Protein AF-A0A2H0UEQ8-F1 (afdb_monomer_lite)

Radius of gyration: 31.08 Å; chains: 1; bounding box: 64×23×102 Å

Foldseek 3Di:
DDVVVVVVVVVVCCVPPVVVVVLVVVVVVVVVVLVVVLVVQCPDPVRPVVNVVSVVVVVVVVVVSVVVVVVVVVVCVVVPVVPPPVPPDPVPPPDPPPVPPPPPPDDDDD

Sequence (110 aa):
MSIQEFLI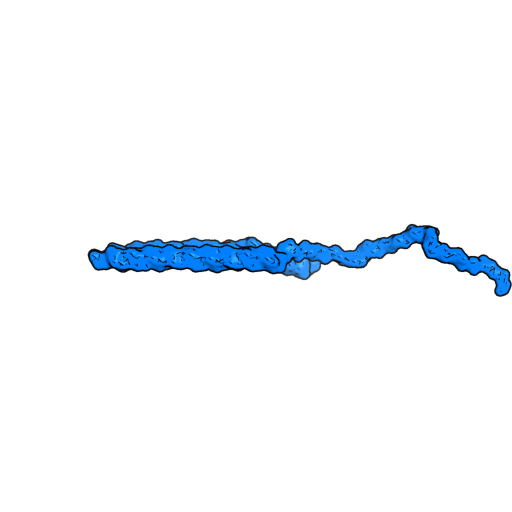GLLLFLNDRVIPLLIAIAFLVFIFNIARYFIIQNQSDTGHAKAKRNALYGILAFVIIVSLWGIVNLFVQSFGFNRAQGLSPDYFYTAPSNRNSAPSSAIPGS

Structure (mmCIF, N/CA/C/O backbone):
data_AF-A0A2H0UEQ8-F1
#
_entry.id   AF-A0A2H0UEQ8-F1
#
loop_
_atom_site.group_PDB
_atom_site.id
_atom_site.type_symbol
_atom_site.label_atom_id
_atom_site.label_alt_id
_atom_site.label_comp_id
_atom_site.label_asym_id
_atom_site.label_entity_id
_atom_site.label_seq_id
_atom_site.pdbx_PDB_ins_code
_atom_site.Cartn_x
_atom_site.Cartn_y
_atom_site.Cartn_z
_atom_site.occupancy
_atom_site.B_iso_or_equiv
_atom_site.auth_seq_id
_atom_site.auth_comp_id
_atom_site.auth_asym_id
_atom_site.auth_atom_id
_atom_site.pdbx_PDB_model_num
ATOM 1 N N . MET A 1 1 ? 22.990 -15.339 -20.120 1.00 61.69 1 MET A N 1
ATOM 2 C CA . MET A 1 1 ? 22.198 -14.267 -19.479 1.00 61.69 1 MET A CA 1
ATOM 3 C C . MET A 1 1 ? 23.159 -13.425 -18.658 1.00 61.69 1 MET A C 1
ATOM 5 O O . MET A 1 1 ? 23.877 -13.998 -17.847 1.00 61.69 1 MET A O 1
ATOM 9 N N . SER A 1 2 ? 23.278 -12.127 -18.941 1.00 87.94 2 SER A N 1
ATOM 10 C CA . SER A 1 2 ? 24.177 -11.228 -18.203 1.00 87.94 2 SER A CA 1
ATOM 11 C C . SER A 1 2 ? 23.593 -10.912 -16.818 1.00 87.94 2 SER A C 1
ATOM 13 O O . SER A 1 2 ? 22.382 -10.978 -16.617 1.00 87.94 2 SER A O 1
ATOM 15 N N . ILE A 1 3 ? 24.445 -10.563 -15.846 1.00 84.81 3 ILE A N 1
ATOM 16 C CA . ILE A 1 3 ? 24.019 -10.226 -14.470 1.00 84.81 3 ILE A CA 1
ATOM 17 C C . ILE A 1 3 ? 23.016 -9.054 -14.443 1.00 84.81 3 ILE A C 1
ATOM 19 O O . ILE A 1 3 ? 22.210 -8.935 -13.526 1.00 84.81 3 ILE A O 1
ATOM 23 N N . GLN A 1 4 ? 23.057 -8.208 -15.475 1.00 84.75 4 GLN A N 1
ATOM 24 C CA . GLN A 1 4 ? 22.157 -7.075 -15.671 1.00 84.75 4 GLN A CA 1
ATOM 25 C C . GLN A 1 4 ? 20.722 -7.544 -15.945 1.00 84.75 4 GLN A C 1
ATOM 27 O O . GLN A 1 4 ? 19.802 -7.064 -15.291 1.00 84.75 4 GLN A O 1
ATOM 32 N N . GLU A 1 5 ? 20.535 -8.547 -16.807 1.00 85.31 5 GLU A N 1
ATOM 33 C CA . GLU A 1 5 ? 19.216 -9.142 -17.079 1.00 85.31 5 GLU A CA 1
ATOM 34 C C . GLU A 1 5 ? 18.617 -9.798 -15.828 1.00 85.31 5 GLU A C 1
ATOM 36 O O . GLU A 1 5 ? 17.420 -9.690 -15.565 1.00 85.31 5 GLU A O 1
ATOM 41 N N . PHE A 1 6 ? 19.458 -10.438 -15.009 1.00 87.00 6 PHE A N 1
ATOM 42 C CA . PHE A 1 6 ? 19.025 -11.030 -13.742 1.00 87.00 6 PHE A CA 1
ATOM 43 C C . PHE A 1 6 ? 18.554 -9.968 -12.735 1.00 87.00 6 PHE A C 1
ATOM 45 O O . PHE A 1 6 ? 17.489 -10.114 -12.135 1.00 87.00 6 PHE A O 1
ATOM 52 N N . LEU A 1 7 ? 19.318 -8.885 -12.561 1.00 89.12 7 LEU A N 1
ATOM 53 C CA . LEU A 1 7 ? 18.963 -7.807 -11.635 1.00 89.12 7 LEU A CA 1
ATOM 54 C C . LEU A 1 7 ? 17.717 -7.038 -12.082 1.00 89.12 7 LEU A C 1
ATOM 56 O O . LEU A 1 7 ? 16.885 -6.709 -11.240 1.00 89.12 7 LEU A O 1
ATOM 60 N N . ILE A 1 8 ? 17.560 -6.790 -13.385 1.00 86.56 8 ILE A N 1
ATOM 61 C CA . ILE A 1 8 ? 16.361 -6.147 -13.939 1.00 86.56 8 ILE A CA 1
ATOM 62 C C . ILE A 1 8 ? 15.133 -7.035 -13.711 1.00 86.56 8 ILE A C 1
ATOM 64 O O . ILE A 1 8 ? 14.122 -6.551 -13.206 1.00 86.56 8 ILE A O 1
ATOM 68 N N . GLY A 1 9 ? 15.229 -8.339 -13.992 1.00 84.19 9 GLY A N 1
ATOM 69 C CA . GLY A 1 9 ? 14.138 -9.284 -13.734 1.00 84.19 9 GLY A CA 1
ATOM 70 C C . GLY A 1 9 ? 13.736 -9.347 -12.256 1.00 84.19 9 GLY A C 1
ATOM 71 O O . GLY A 1 9 ? 12.548 -9.357 -11.933 1.00 84.19 9 GLY A O 1
ATOM 72 N N . LEU A 1 10 ? 14.716 -9.317 -11.346 1.00 85.94 10 LEU A N 1
ATOM 73 C CA . LEU A 1 10 ? 14.470 -9.276 -9.904 1.00 85.94 10 LEU A CA 1
ATOM 74 C C . LEU A 1 10 ? 13.799 -7.965 -9.466 1.00 85.94 10 LEU A C 1
ATOM 76 O O . LEU A 1 10 ? 12.842 -7.994 -8.694 1.00 85.94 10 LEU A O 1
ATOM 80 N N . LEU A 1 11 ? 14.279 -6.822 -9.957 1.00 83.19 11 LEU A N 1
ATOM 81 C CA . LEU A 1 11 ? 13.716 -5.505 -9.646 1.00 83.19 11 LEU A CA 1
ATOM 82 C C . LEU A 1 11 ? 12.266 -5.377 -10.114 1.00 83.19 11 LEU A C 1
ATOM 84 O O . LEU A 1 11 ? 11.422 -4.917 -9.346 1.00 83.19 11 LEU A O 1
ATOM 88 N N . LEU A 1 12 ? 11.965 -5.832 -11.332 1.00 80.25 12 LEU A N 1
ATOM 89 C CA . LEU A 1 12 ? 10.602 -5.843 -11.868 1.00 80.25 12 LEU A CA 1
ATOM 90 C C . LEU A 1 12 ? 9.680 -6.730 -11.024 1.00 80.25 12 LEU A C 1
ATOM 92 O O . LEU A 1 12 ? 8.585 -6.313 -10.652 1.00 80.25 12 LEU A O 1
ATOM 96 N N . PHE A 1 13 ? 10.147 -7.917 -10.632 1.00 81.31 13 PHE A N 1
ATOM 97 C CA . PHE A 1 13 ? 9.384 -8.812 -9.764 1.00 81.31 13 PHE A CA 1
ATOM 98 C C . PHE A 1 13 ? 9.086 -8.192 -8.389 1.00 81.31 13 PHE A C 1
ATOM 100 O O . PHE A 1 13 ? 7.961 -8.273 -7.888 1.00 81.31 13 PHE A O 1
ATOM 107 N N . LEU A 1 14 ? 10.082 -7.551 -7.772 1.00 83.75 14 LEU A N 1
ATOM 108 C CA . LEU A 1 14 ? 9.917 -6.896 -6.475 1.00 83.75 14 LEU A CA 1
ATOM 109 C C . LEU A 1 14 ? 8.939 -5.717 -6.557 1.00 83.75 14 LEU A C 1
ATOM 111 O O . LEU A 1 14 ? 8.065 -5.580 -5.699 1.00 83.75 14 LEU A O 1
ATOM 115 N N . ASN A 1 15 ? 9.063 -4.895 -7.594 1.00 81.75 15 ASN A N 1
ATOM 116 C CA . ASN A 1 15 ? 8.231 -3.715 -7.779 1.00 81.75 15 ASN A CA 1
ATOM 117 C C . ASN A 1 15 ? 6.761 -4.071 -8.053 1.00 81.75 15 ASN A C 1
ATOM 119 O O . ASN A 1 15 ? 5.870 -3.511 -7.417 1.00 81.75 15 ASN A O 1
ATOM 123 N N . ASP A 1 16 ? 6.503 -5.042 -8.930 1.00 78.00 16 ASP A N 1
ATOM 124 C CA . ASP A 1 16 ? 5.138 -5.346 -9.379 1.00 78.00 16 ASP A CA 1
ATOM 125 C C . ASP A 1 16 ? 4.364 -6.253 -8.419 1.00 78.00 16 ASP A C 1
ATOM 127 O O . ASP A 1 16 ? 3.134 -6.208 -8.361 1.00 78.00 16 ASP A O 1
ATOM 131 N N . ARG A 1 17 ? 5.062 -7.107 -7.663 1.00 79.31 17 ARG A N 1
ATOM 132 C CA . ARG A 1 17 ? 4.422 -8.083 -6.766 1.00 79.31 17 ARG A CA 1
ATOM 133 C C . ARG A 1 17 ? 4.731 -7.839 -5.303 1.00 79.31 17 ARG A C 1
ATOM 135 O O . ARG A 1 17 ? 3.815 -7.907 -4.489 1.00 79.31 17 ARG A O 1
ATOM 142 N N . VAL A 1 18 ? 5.985 -7.575 -4.946 1.00 83.44 18 VAL A N 1
ATOM 143 C CA . VAL A 1 18 ? 6.411 -7.587 -3.538 1.00 83.44 18 VAL A CA 1
ATOM 144 C C . VAL A 1 18 ? 6.045 -6.298 -2.812 1.00 83.44 18 VAL A C 1
ATOM 146 O O . VAL A 1 18 ? 5.531 -6.372 -1.698 1.00 83.44 18 VAL A O 1
ATOM 149 N N . ILE A 1 19 ? 6.218 -5.129 -3.432 1.00 81.75 19 ILE A N 1
ATOM 150 C CA . ILE A 1 19 ? 5.823 -3.854 -2.814 1.00 81.75 19 ILE A CA 1
ATOM 151 C C . ILE A 1 19 ? 4.301 -3.793 -2.565 1.00 81.75 19 ILE A C 1
ATOM 153 O O . ILE A 1 19 ? 3.907 -3.544 -1.420 1.00 81.75 19 ILE A O 1
ATOM 157 N N . PRO A 1 20 ? 3.421 -4.090 -3.547 1.00 76.44 20 PRO A N 1
ATOM 158 C CA . PRO A 1 20 ? 1.978 -4.129 -3.308 1.00 76.44 20 PRO A CA 1
ATOM 159 C C . PRO A 1 20 ? 1.577 -5.163 -2.249 1.00 76.44 20 PRO A C 1
ATOM 161 O O . PRO A 1 20 ? 0.693 -4.905 -1.432 1.00 76.44 20 PRO A O 1
ATOM 164 N N . LEU A 1 21 ? 2.249 -6.318 -2.222 1.00 85.12 21 LEU A N 1
ATOM 165 C CA . LEU A 1 21 ? 1.999 -7.375 -1.244 1.00 85.12 21 LEU A CA 1
ATOM 166 C C . LEU A 1 21 ? 2.376 -6.949 0.182 1.00 85.12 21 LEU A C 1
ATOM 168 O O . LEU A 1 21 ? 1.608 -7.189 1.109 1.00 85.12 21 LEU A O 1
ATOM 172 N N . LEU A 1 22 ? 3.519 -6.283 0.370 1.00 83.94 22 LEU A N 1
ATOM 173 C CA . LEU A 1 22 ? 3.940 -5.763 1.676 1.00 83.94 22 LEU A CA 1
ATOM 174 C C . LEU A 1 22 ? 2.963 -4.711 2.208 1.00 83.94 22 LEU A C 1
ATOM 176 O O . LEU A 1 22 ? 2.609 -4.748 3.385 1.00 83.94 22 LEU A O 1
ATOM 180 N N . ILE A 1 23 ? 2.476 -3.819 1.341 1.00 77.81 23 ILE A N 1
ATOM 181 C CA . ILE A 1 23 ? 1.443 -2.831 1.686 1.00 77.81 23 ILE A CA 1
ATOM 182 C C . ILE A 1 23 ? 0.143 -3.540 2.098 1.00 77.81 23 ILE A C 1
ATOM 184 O O . ILE A 1 23 ? -0.457 -3.182 3.110 1.00 77.81 23 ILE A O 1
ATOM 188 N N . ALA A 1 24 ? -0.276 -4.575 1.362 1.00 80.38 24 ALA A N 1
ATOM 189 C CA . ALA A 1 24 ? -1.471 -5.352 1.690 1.00 80.38 24 ALA A CA 1
ATOM 190 C C . ALA A 1 24 ? -1.346 -6.073 3.045 1.00 80.38 24 ALA A C 1
ATOM 192 O O . ALA A 1 24 ? -2.285 -6.072 3.842 1.00 80.38 24 ALA A O 1
ATOM 193 N N . ILE A 1 25 ? -0.175 -6.642 3.342 1.00 83.69 25 ILE A N 1
ATOM 194 C CA . ILE A 1 25 ? 0.104 -7.281 4.635 1.00 83.69 25 ILE A CA 1
ATOM 195 C C . ILE A 1 25 ? 0.114 -6.238 5.759 1.00 83.69 25 ILE A C 1
ATOM 197 O O . ILE A 1 25 ? -0.511 -6.454 6.797 1.00 83.69 25 ILE A O 1
ATOM 201 N N . ALA A 1 26 ? 0.763 -5.089 5.555 1.00 80.19 26 ALA A N 1
ATOM 202 C CA . ALA A 1 26 ? 0.760 -3.989 6.518 1.00 80.19 26 ALA A CA 1
ATOM 203 C C . ALA A 1 26 ? -0.666 -3.491 6.805 1.00 80.19 26 ALA A C 1
ATOM 205 O O . ALA A 1 26 ? -1.019 -3.250 7.959 1.00 80.19 26 ALA A O 1
ATOM 206 N N . PHE A 1 27 ? -1.516 -3.416 5.778 1.00 80.50 27 PHE A N 1
ATOM 207 C CA . PHE A 1 27 ? -2.931 -3.083 5.918 1.00 80.50 27 PHE A CA 1
ATOM 208 C C . PHE A 1 27 ? -3.713 -4.137 6.718 1.00 80.50 27 PHE A C 1
ATOM 210 O O . PHE A 1 27 ? -4.515 -3.792 7.586 1.00 80.50 27 PHE A O 1
ATOM 217 N N . LEU A 1 28 ? -3.451 -5.426 6.498 1.00 84.94 28 LEU A N 1
ATOM 218 C CA . LEU A 1 28 ? -4.098 -6.494 7.260 1.00 84.94 28 LEU A CA 1
ATOM 219 C C . LEU A 1 28 ? -3.702 -6.453 8.748 1.00 84.94 28 LEU A C 1
ATOM 221 O O . LEU A 1 28 ? -4.559 -6.551 9.629 1.00 84.94 28 LEU A O 1
ATOM 225 N N . VAL A 1 29 ? -2.416 -6.227 9.033 1.00 83.00 29 VAL A N 1
ATOM 226 C CA . VAL A 1 29 ? -1.898 -6.019 10.397 1.00 83.00 29 VAL A CA 1
ATOM 227 C C . VAL A 1 29 ? -2.500 -4.762 11.033 1.00 83.00 29 VAL A C 1
ATOM 229 O O . VAL A 1 29 ? -2.782 -4.742 12.234 1.00 83.00 29 VAL A O 1
ATOM 232 N N . PHE A 1 30 ? -2.739 -3.718 10.242 1.00 79.69 30 PHE A N 1
ATOM 233 C CA . PHE A 1 30 ? -3.394 -2.495 10.689 1.00 79.69 30 PHE A CA 1
ATOM 234 C C . PHE A 1 30 ? -4.850 -2.742 11.122 1.00 79.69 30 PHE A C 1
ATOM 236 O O . PHE A 1 30 ? -5.229 -2.360 12.232 1.00 79.69 30 PHE A O 1
ATOM 243 N N . ILE A 1 31 ? -5.640 -3.462 10.313 1.00 81.25 31 ILE A N 1
ATOM 244 C CA . ILE A 1 31 ? -7.012 -3.865 10.676 1.00 81.25 31 ILE A CA 1
ATOM 245 C C . ILE A 1 31 ? -7.003 -4.710 11.954 1.00 81.25 31 ILE A C 1
ATOM 247 O O . ILE A 1 31 ? -7.792 -4.456 12.866 1.00 81.25 31 ILE A O 1
ATOM 251 N N . PHE A 1 32 ? -6.092 -5.683 12.052 1.00 80.75 32 PHE A N 1
ATOM 252 C CA . PHE A 1 32 ? -5.974 -6.545 13.228 1.00 80.75 32 PHE A CA 1
ATOM 253 C C . PHE A 1 32 ? -5.680 -5.745 14.508 1.00 80.75 32 PHE A C 1
ATOM 255 O O . PHE A 1 32 ? -6.297 -5.980 15.549 1.00 80.75 32 PHE A O 1
ATOM 262 N N . ASN A 1 33 ? -4.792 -4.749 14.433 1.00 74.19 33 ASN A N 1
ATOM 263 C CA . ASN A 1 33 ? -4.493 -3.868 15.562 1.00 74.19 33 ASN A CA 1
ATOM 264 C C . ASN A 1 33 ? -5.687 -2.997 15.973 1.00 74.19 33 ASN A C 1
ATOM 266 O O . ASN A 1 33 ? -5.925 -2.833 17.169 1.00 74.19 33 ASN A O 1
ATOM 270 N N . ILE A 1 34 ? -6.473 -2.483 15.021 1.00 73.88 34 ILE A N 1
ATOM 271 C CA . ILE A 1 34 ? -7.693 -1.720 15.331 1.00 73.88 34 ILE A CA 1
ATOM 272 C C . ILE A 1 34 ? -8.758 -2.608 15.966 1.00 73.88 34 ILE A C 1
ATOM 274 O O . ILE A 1 34 ? -9.353 -2.217 16.969 1.00 73.88 34 ILE A O 1
ATOM 278 N N . ALA A 1 35 ? -8.988 -3.803 15.421 1.00 77.31 35 ALA A N 1
ATOM 279 C CA . ALA A 1 35 ? -9.947 -4.748 15.984 1.00 77.31 35 ALA A CA 1
ATOM 280 C C . ALA A 1 35 ? -9.569 -5.107 17.430 1.00 77.31 35 ALA A C 1
ATOM 282 O O . ALA A 1 35 ? -10.402 -5.035 18.335 1.00 77.31 35 ALA A O 1
ATOM 283 N N . ARG A 1 36 ? -8.281 -5.382 17.675 1.00 71.94 36 ARG A N 1
ATOM 284 C CA . ARG A 1 36 ? -7.736 -5.604 19.019 1.00 71.94 36 ARG A CA 1
ATOM 285 C C . ARG A 1 36 ? -7.920 -4.387 19.934 1.00 71.94 36 ARG A C 1
ATOM 287 O O . ARG A 1 36 ? -8.331 -4.554 21.081 1.00 71.94 36 ARG A O 1
ATOM 294 N N . TYR A 1 37 ? -7.646 -3.175 19.443 1.00 69.75 37 TYR A N 1
ATOM 295 C CA . TYR A 1 37 ? -7.856 -1.923 20.181 1.00 69.75 37 TYR A CA 1
ATOM 296 C C . TYR A 1 37 ? -9.328 -1.783 20.589 1.00 69.75 37 TYR A C 1
ATOM 298 O O . TYR A 1 3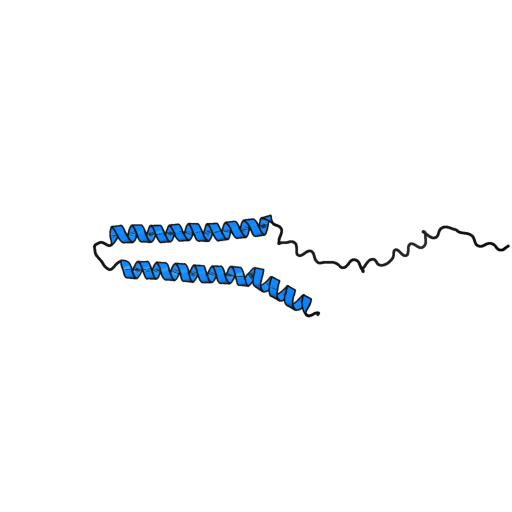7 ? -9.623 -1.497 21.750 1.00 69.75 37 TYR A O 1
ATOM 306 N N . PHE A 1 38 ? -10.255 -2.062 19.672 1.00 68.06 38 PHE A N 1
ATOM 307 C CA . PHE A 1 38 ? -11.688 -1.983 19.927 1.00 68.06 38 PHE A CA 1
ATOM 308 C C . PHE A 1 38 ? -12.131 -2.962 21.024 1.00 68.06 38 PHE A C 1
ATOM 310 O O . PHE A 1 38 ? -12.830 -2.561 21.948 1.00 68.06 38 PHE A O 1
ATOM 317 N N . ILE A 1 39 ? -11.670 -4.215 20.994 1.00 67.56 39 ILE A N 1
ATOM 318 C CA . ILE A 1 39 ? -12.028 -5.233 21.999 1.00 67.56 39 ILE A CA 1
ATOM 319 C C . ILE A 1 39 ? -11.564 -4.827 23.408 1.00 67.56 39 ILE A C 1
ATOM 321 O O . ILE A 1 39 ? -12.333 -4.915 24.362 1.00 67.56 39 ILE A O 1
ATOM 325 N N . ILE A 1 40 ? -10.334 -4.323 23.547 1.00 65.44 40 ILE A N 1
ATOM 326 C CA . ILE A 1 40 ? -9.751 -3.975 24.856 1.00 65.44 40 ILE A CA 1
ATOM 327 C C . ILE A 1 40 ? -10.446 -2.757 25.497 1.00 65.44 40 ILE A C 1
ATOM 329 O O . ILE A 1 40 ? -10.531 -2.666 26.718 1.00 65.44 40 ILE A O 1
ATOM 333 N N . GLN A 1 41 ? -10.978 -1.822 24.705 1.00 59.75 41 GLN A N 1
ATOM 334 C CA . GLN A 1 41 ? -11.584 -0.584 25.222 1.00 59.75 41 GLN A CA 1
ATOM 335 C C . GLN A 1 41 ? -13.072 -0.658 25.558 1.00 59.75 41 GLN A C 1
ATOM 337 O O . GLN A 1 41 ? -13.600 0.303 26.114 1.00 59.75 41 GLN A O 1
ATOM 342 N N . ASN A 1 42 ? -13.748 -1.761 25.243 1.00 54.53 42 ASN A N 1
ATOM 343 C CA . ASN A 1 42 ? -15.184 -1.913 25.490 1.00 54.53 42 ASN A CA 1
ATOM 344 C C . ASN A 1 42 ? -15.532 -2.410 26.909 1.00 54.53 42 ASN A C 1
ATOM 346 O O . ASN A 1 42 ? -16.702 -2.620 27.197 1.00 54.53 42 ASN A O 1
ATOM 350 N N . GLN A 1 43 ? -14.559 -2.574 27.814 1.00 60.50 43 GLN A N 1
ATOM 351 C CA . GLN A 1 43 ? -14.790 -3.122 29.163 1.00 60.50 43 GLN A CA 1
ATOM 352 C C . GLN A 1 43 ? -15.227 -2.102 30.237 1.00 60.50 43 GLN A C 1
ATOM 354 O O . GLN A 1 43 ? -15.200 -2.418 31.421 1.00 60.50 43 GLN A O 1
ATOM 359 N N . SER A 1 44 ? -15.620 -0.877 29.879 1.00 55.31 44 SER A N 1
ATOM 360 C CA . SER A 1 44 ? -16.079 0.116 30.866 1.00 55.31 44 SER A CA 1
ATOM 361 C C . SER A 1 44 ? -17.383 0.776 30.428 1.00 55.31 44 SER A C 1
ATOM 363 O O . SER A 1 44 ? -17.443 1.271 29.305 1.00 55.31 44 SER A O 1
ATOM 365 N N . ASP A 1 45 ? -18.374 0.870 31.320 1.00 54.78 45 ASP A N 1
ATOM 366 C CA . ASP A 1 45 ? -19.733 1.415 31.095 1.00 54.78 45 ASP A CA 1
ATOM 367 C C . ASP A 1 45 ? -19.800 2.873 30.583 1.00 54.78 45 ASP A C 1
ATOM 369 O O . ASP A 1 45 ? -20.831 3.336 30.102 1.00 54.78 45 ASP A O 1
ATOM 373 N N . THR A 1 46 ? -18.681 3.605 30.563 1.00 59.62 46 THR A N 1
ATOM 374 C CA . THR A 1 46 ? -18.538 4.882 29.826 1.00 59.62 46 THR A CA 1
ATOM 375 C C . THR A 1 46 ? -18.307 4.687 28.311 1.00 59.62 46 THR A C 1
ATOM 377 O O . THR A 1 46 ? -18.038 5.634 27.564 1.00 59.62 46 THR A O 1
ATOM 380 N N . GLY A 1 47 ? -18.409 3.441 27.842 1.00 58.12 47 GLY A N 1
ATOM 381 C CA . GLY A 1 47 ? -17.919 2.946 26.562 1.00 58.12 47 GLY A CA 1
ATOM 382 C C . GLY A 1 47 ? -18.642 3.478 25.334 1.00 58.12 47 GLY A C 1
ATOM 383 O O . GLY A 1 47 ? -18.014 3.595 24.291 1.00 58.12 47 GLY A O 1
ATOM 384 N N . HIS A 1 48 ? -19.905 3.898 25.415 1.00 60.69 48 HIS A N 1
ATOM 385 C CA . HIS A 1 48 ? -20.657 4.285 24.213 1.00 60.69 48 HIS A CA 1
ATOM 386 C C . HIS A 1 48 ? -20.094 5.522 23.495 1.00 60.69 48 HIS A C 1
ATOM 388 O O . HIS A 1 48 ? -20.035 5.547 22.265 1.00 60.69 48 HIS A O 1
ATOM 394 N N . ALA A 1 49 ? -19.635 6.538 24.231 1.00 65.19 49 ALA A N 1
ATOM 395 C CA . ALA A 1 49 ? -19.012 7.717 23.620 1.00 65.19 49 ALA A CA 1
ATOM 396 C C . ALA A 1 49 ? -17.614 7.396 23.062 1.00 65.19 49 ALA A C 1
ATOM 398 O O . ALA A 1 49 ? -17.217 7.891 22.004 1.00 65.19 49 ALA A O 1
ATOM 399 N N . LYS A 1 50 ? -16.873 6.527 23.756 1.00 65.75 50 LYS A N 1
ATOM 400 C CA . LYS A 1 50 ? -15.503 6.140 23.399 1.00 65.75 50 LYS A CA 1
ATOM 401 C C . LYS A 1 50 ? -15.472 5.162 22.217 1.00 65.75 50 LYS A C 1
ATOM 403 O O . LYS A 1 50 ? -14.666 5.331 21.308 1.00 65.75 50 LYS A O 1
ATOM 408 N N . ALA A 1 51 ? -16.411 4.223 22.171 1.00 65.62 51 ALA A N 1
ATOM 409 C CA . ALA A 1 51 ? -16.610 3.267 21.087 1.00 65.62 51 ALA A CA 1
ATOM 410 C C . ALA A 1 51 ? -16.992 3.966 19.777 1.00 65.62 51 ALA A C 1
ATOM 412 O O . ALA A 1 51 ? -16.409 3.667 18.737 1.00 65.62 51 ALA A O 1
ATOM 413 N N . LYS A 1 52 ? -17.895 4.960 19.822 1.00 68.62 52 LYS A N 1
ATOM 414 C CA . LYS A 1 52 ? -18.241 5.778 18.645 1.00 68.62 52 LYS A CA 1
ATOM 415 C C . LYS A 1 52 ? -17.018 6.490 18.072 1.00 68.62 52 LYS A C 1
ATOM 417 O O . LYS A 1 52 ? -16.787 6.442 16.868 1.00 68.62 52 LYS A O 1
ATOM 422 N N . ARG A 1 53 ? -16.207 7.106 18.936 1.00 69.75 53 ARG A N 1
ATOM 423 C CA . ARG A 1 53 ? -14.980 7.795 18.524 1.00 69.75 53 ARG A CA 1
ATOM 424 C C . ARG A 1 53 ? -13.947 6.827 17.933 1.00 69.75 53 ARG A C 1
ATOM 426 O O . ARG A 1 53 ? -13.336 7.138 16.918 1.00 69.75 53 ARG A O 1
ATOM 433 N N . ASN A 1 54 ? -13.808 5.633 18.504 1.00 72.62 54 ASN A N 1
ATOM 434 C CA . ASN A 1 54 ? -12.902 4.606 17.987 1.00 72.62 54 ASN A CA 1
ATOM 435 C C . ASN A 1 54 ? -13.343 4.035 16.633 1.00 72.62 54 ASN A C 1
ATOM 437 O O . ASN A 1 54 ? -12.499 3.818 15.766 1.00 72.62 54 ASN A O 1
ATOM 441 N N . ALA A 1 55 ? -14.647 3.836 16.418 1.00 77.19 55 ALA A N 1
ATOM 442 C CA . ALA A 1 55 ? -15.178 3.425 15.118 1.00 77.19 55 ALA A CA 1
ATOM 443 C C . ALA A 1 55 ? -14.905 4.490 14.042 1.00 77.19 55 ALA A C 1
ATOM 445 O O . ALA A 1 55 ? -14.500 4.164 12.928 1.00 77.19 55 ALA A O 1
ATOM 446 N N . LEU A 1 56 ? -15.038 5.769 14.410 1.00 81.19 56 LEU A N 1
ATOM 447 C CA . LEU A 1 56 ? -14.712 6.910 13.553 1.00 81.19 56 LEU A CA 1
ATOM 448 C C . LEU A 1 56 ? -13.233 6.921 13.144 1.00 81.19 56 LEU A C 1
ATOM 450 O O . LEU A 1 56 ? -12.932 7.123 11.971 1.00 81.19 56 LEU A O 1
ATOM 454 N N . TYR A 1 57 ? -12.316 6.633 14.075 1.00 77.12 57 TYR A N 1
ATOM 455 C CA . TYR A 1 57 ? -10.891 6.491 13.756 1.00 77.12 57 TYR A CA 1
ATOM 456 C C . TYR A 1 57 ? -10.603 5.310 12.818 1.00 77.12 57 TYR A C 1
ATOM 458 O O . TYR A 1 57 ? -9.757 5.436 11.935 1.00 77.12 57 TYR A O 1
ATOM 466 N N . GLY A 1 58 ? -11.324 4.192 12.956 1.00 76.88 58 GLY A N 1
ATOM 467 C CA . GLY A 1 58 ? -11.200 3.051 12.043 1.00 76.88 58 GLY A CA 1
ATOM 468 C C . GLY A 1 58 ? -11.636 3.377 10.615 1.00 76.88 58 GLY A C 1
ATOM 469 O O . GLY A 1 58 ? -10.911 3.088 9.664 1.00 76.88 58 GLY A O 1
ATOM 470 N N . ILE A 1 59 ? -12.779 4.046 10.465 1.00 84.50 59 ILE A N 1
ATOM 471 C CA . ILE A 1 59 ? -13.289 4.489 9.160 1.00 84.50 59 ILE A CA 1
ATOM 472 C C . ILE A 1 59 ? -12.355 5.537 8.545 1.00 84.50 59 ILE A C 1
ATOM 474 O O . ILE A 1 59 ? -12.024 5.449 7.365 1.00 84.50 59 ILE A O 1
ATOM 478 N N . LEU A 1 60 ? -11.881 6.502 9.338 1.00 83.94 60 LEU A N 1
ATOM 479 C CA . LEU A 1 60 ? -10.965 7.537 8.861 1.00 83.94 60 LEU A CA 1
ATOM 480 C C . LEU A 1 60 ? -9.665 6.928 8.325 1.00 83.94 60 LEU A C 1
ATOM 482 O O . LEU A 1 60 ? -9.202 7.297 7.248 1.00 83.94 60 LEU A O 1
ATOM 486 N N . ALA A 1 61 ? -9.103 5.956 9.038 1.00 78.75 61 ALA A N 1
ATOM 487 C CA . ALA A 1 61 ? -7.903 5.280 8.580 1.00 78.75 61 ALA A CA 1
ATOM 488 C C . ALA A 1 61 ? -8.134 4.421 7.327 1.00 78.75 61 ALA A C 1
ATOM 490 O O . ALA A 1 61 ? -7.269 4.385 6.451 1.00 78.75 61 ALA A O 1
ATOM 491 N N . PHE A 1 62 ? -9.304 3.784 7.205 1.00 81.50 62 PHE A N 1
ATOM 492 C CA . PHE A 1 62 ? -9.699 3.069 5.990 1.00 81.50 62 PHE A CA 1
ATOM 493 C C . PHE A 1 62 ? -9.758 4.004 4.773 1.00 81.50 62 PHE A C 1
ATOM 495 O O . PHE A 1 62 ? -9.225 3.682 3.713 1.00 81.50 62 PHE A O 1
ATOM 502 N N . VAL A 1 63 ? -10.332 5.198 4.928 1.00 86.38 63 VAL A N 1
ATOM 503 C CA . VAL A 1 63 ? -10.381 6.193 3.848 1.00 86.38 63 VAL A CA 1
ATOM 504 C C . VAL A 1 63 ? -8.974 6.663 3.461 1.00 86.38 63 VAL A C 1
ATOM 506 O O . VAL A 1 63 ? -8.670 6.747 2.272 1.00 86.38 63 VAL A O 1
ATOM 509 N N . ILE A 1 64 ? -8.092 6.917 4.433 1.00 86.44 64 ILE A N 1
ATOM 510 C CA . ILE A 1 64 ? -6.718 7.379 4.170 1.00 86.44 64 ILE A CA 1
ATOM 511 C C . ILE A 1 64 ? -5.913 6.334 3.390 1.00 86.44 64 ILE A C 1
ATOM 513 O O . ILE A 1 64 ? -5.276 6.679 2.397 1.00 86.44 64 ILE A O 1
ATOM 517 N N . ILE A 1 65 ? -5.944 5.061 3.795 1.00 76.50 65 ILE A N 1
ATOM 518 C CA . ILE A 1 65 ? -5.132 4.024 3.141 1.00 76.50 65 ILE A CA 1
ATOM 519 C C . ILE A 1 65 ? -5.635 3.691 1.731 1.00 76.50 65 ILE A C 1
ATOM 521 O O . ILE A 1 65 ? -4.824 3.561 0.815 1.00 76.50 65 ILE A O 1
ATOM 525 N N . VAL A 1 66 ? -6.958 3.629 1.526 1.00 80.50 66 VAL A N 1
ATOM 526 C CA . VAL A 1 66 ? -7.556 3.427 0.196 1.00 80.50 66 VAL A CA 1
ATOM 527 C C . VAL A 1 66 ? -7.246 4.615 -0.716 1.00 80.50 66 VAL A C 1
ATOM 529 O O . VAL A 1 66 ? -6.912 4.417 -1.882 1.00 80.50 66 VAL A O 1
ATOM 532 N N . SER A 1 67 ? -7.289 5.839 -0.179 1.00 86.81 67 SER A N 1
ATOM 533 C CA . SER A 1 67 ? -6.934 7.058 -0.912 1.00 86.81 67 SER A CA 1
ATOM 534 C C . SER A 1 67 ? -5.460 7.072 -1.324 1.00 86.81 67 SER A C 1
ATOM 536 O O . SER A 1 67 ? -5.159 7.281 -2.496 1.00 86.81 67 SER A O 1
ATOM 538 N N . LEU A 1 68 ? -4.535 6.763 -0.407 1.00 82.00 68 LEU A N 1
ATOM 539 C CA . LEU A 1 68 ? -3.100 6.695 -0.708 1.00 82.00 68 LEU A CA 1
ATOM 540 C C . LEU A 1 68 ? -2.777 5.599 -1.732 1.00 82.00 68 LEU A C 1
ATOM 542 O O . LEU A 1 68 ? -2.015 5.848 -2.662 1.00 82.00 68 LEU A O 1
ATOM 546 N N . TRP A 1 69 ? -3.382 4.413 -1.619 1.00 77.62 69 TRP A N 1
ATOM 547 C CA . TRP A 1 69 ? -3.187 3.336 -2.595 1.00 77.62 69 TRP A CA 1
ATOM 548 C C . TRP A 1 69 ? -3.768 3.689 -3.972 1.00 77.62 69 TRP A C 1
ATOM 550 O O . TRP A 1 69 ? -3.100 3.506 -4.989 1.00 77.62 69 TRP A O 1
ATOM 560 N N . GLY A 1 70 ? -4.980 4.251 -4.010 1.00 81.81 70 GLY A N 1
ATOM 561 C CA . GLY A 1 70 ? -5.630 4.690 -5.245 1.00 81.81 70 GLY A CA 1
ATOM 562 C C . GLY A 1 70 ? -4.859 5.805 -5.952 1.00 81.81 70 GLY A C 1
ATOM 563 O O . GLY A 1 70 ? -4.667 5.737 -7.163 1.00 81.81 70 GLY A O 1
ATOM 564 N N . ILE A 1 71 ? -4.353 6.784 -5.198 1.00 85.75 71 ILE A N 1
ATOM 565 C CA . ILE A 1 71 ? -3.526 7.882 -5.713 1.00 85.75 71 ILE A CA 1
ATOM 566 C C . ILE A 1 71 ? -2.196 7.362 -6.259 1.00 85.75 71 ILE A C 1
ATOM 568 O O . ILE A 1 71 ? -1.822 7.716 -7.374 1.00 85.75 71 ILE A O 1
ATOM 572 N N . VAL A 1 72 ? -1.491 6.496 -5.524 1.00 80.94 72 VAL A N 1
ATOM 573 C CA . VAL A 1 72 ? -0.234 5.902 -6.005 1.00 80.94 72 VAL A CA 1
ATOM 574 C C . VAL A 1 72 ? -0.474 5.104 -7.285 1.00 80.94 72 VAL A C 1
ATOM 576 O O . VAL A 1 72 ? 0.241 5.297 -8.263 1.00 80.94 72 VAL A O 1
ATOM 579 N N . ASN A 1 73 ? -1.516 4.272 -7.321 1.00 78.56 73 ASN A N 1
ATOM 580 C CA . ASN A 1 73 ? -1.877 3.493 -8.504 1.00 78.56 73 ASN A CA 1
ATOM 581 C C . ASN A 1 73 ? -2.238 4.392 -9.701 1.00 78.56 73 ASN A C 1
ATOM 583 O O . ASN A 1 73 ? -1.826 4.119 -10.827 1.00 78.56 73 ASN A O 1
ATOM 587 N N . LEU A 1 74 ? -2.950 5.496 -9.457 1.00 84.31 74 LEU A N 1
ATOM 588 C CA . LEU A 1 74 ? -3.278 6.485 -10.481 1.00 84.31 74 LEU A CA 1
ATOM 589 C C . LEU A 1 74 ? -2.016 7.157 -11.033 1.00 84.31 74 LEU A C 1
ATOM 591 O O . LEU A 1 74 ? -1.880 7.283 -12.248 1.00 84.31 74 LEU A O 1
ATOM 595 N N . PHE A 1 75 ? -1.074 7.551 -10.174 1.00 82.38 75 PHE A N 1
ATOM 596 C CA . PHE A 1 75 ? 0.192 8.149 -10.600 1.00 82.38 75 PHE A CA 1
ATOM 597 C C . PHE A 1 75 ? 1.082 7.152 -11.353 1.00 82.38 75 PHE A C 1
ATOM 599 O O . PHE A 1 75 ? 1.648 7.510 -12.382 1.00 82.38 75 PHE A O 1
ATOM 606 N N . VAL A 1 76 ? 1.155 5.892 -10.913 1.00 76.44 76 VAL A N 1
ATOM 607 C CA . VAL A 1 76 ? 1.897 4.831 -11.616 1.00 76.44 76 VAL A CA 1
ATOM 608 C C . VAL A 1 76 ? 1.337 4.603 -13.025 1.00 76.44 76 VAL A C 1
ATOM 610 O O . VAL A 1 76 ? 2.101 4.516 -13.988 1.00 76.44 76 VAL A O 1
ATOM 613 N N . GLN A 1 77 ? 0.009 4.568 -13.164 1.00 73.69 77 GLN A N 1
ATOM 614 C CA . GLN A 1 77 ? -0.652 4.448 -14.466 1.00 73.69 77 GLN A CA 1
ATOM 615 C C . GLN A 1 77 ? -0.462 5.701 -15.334 1.00 73.69 77 GLN A C 1
ATOM 617 O O . GLN A 1 77 ? -0.203 5.585 -16.531 1.00 73.69 77 GLN A O 1
ATOM 622 N N . SER A 1 78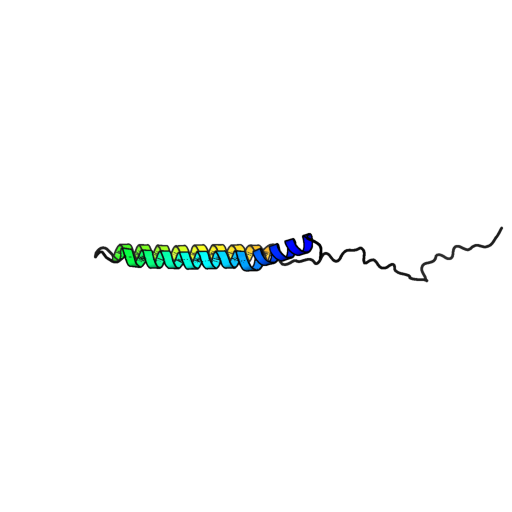 ? -0.543 6.894 -14.737 1.00 76.50 78 SER A N 1
ATOM 623 C CA . SER A 1 78 ? -0.477 8.174 -15.457 1.00 76.50 78 SER A CA 1
ATOM 624 C C . SER A 1 78 ? 0.927 8.515 -15.959 1.00 76.50 78 SER A C 1
ATOM 626 O O . SER A 1 78 ? 1.066 9.065 -17.047 1.00 76.50 78 SER A O 1
ATOM 628 N N . PHE A 1 79 ? 1.979 8.165 -15.215 1.00 74.38 79 PHE A N 1
ATOM 629 C CA . PHE A 1 79 ? 3.365 8.429 -15.618 1.00 74.38 79 PHE A CA 1
ATOM 630 C C . PHE A 1 79 ? 3.945 7.385 -16.585 1.00 74.38 79 PHE A C 1
ATOM 632 O O . PHE A 1 79 ? 5.122 7.452 -16.930 1.00 74.38 79 PHE A O 1
ATOM 639 N N . GLY A 1 80 ? 3.135 6.442 -17.080 1.00 61.25 80 GLY A N 1
ATOM 640 C CA . GLY A 1 80 ? 3.550 5.564 -18.174 1.00 61.25 80 GLY A CA 1
ATOM 641 C C . GLY A 1 80 ? 4.670 4.586 -17.808 1.00 61.25 80 GLY A C 1
ATOM 642 O O . GLY A 1 80 ? 5.351 4.095 -18.707 1.00 61.25 80 GLY A O 1
ATOM 643 N N . PHE A 1 81 ? 4.825 4.236 -16.524 1.00 60.22 81 PHE A N 1
ATOM 644 C CA . PHE A 1 81 ? 5.766 3.199 -16.068 1.00 60.22 81 PHE A CA 1
ATOM 645 C C . PHE A 1 81 ? 5.485 1.807 -16.677 1.00 60.22 81 PHE A C 1
ATOM 647 O O . PHE A 1 81 ? 6.298 0.900 -16.558 1.00 60.22 81 PHE A O 1
ATOM 654 N N . ASN A 1 82 ? 4.378 1.660 -17.413 1.00 57.53 82 ASN A N 1
ATOM 655 C CA . ASN A 1 82 ? 4.019 0.505 -18.239 1.00 57.53 82 ASN A CA 1
ATOM 656 C C . ASN A 1 82 ? 4.669 0.491 -19.637 1.00 57.53 82 ASN A C 1
ATOM 658 O O . ASN A 1 82 ? 4.164 -0.142 -20.563 1.00 57.53 82 ASN A O 1
ATOM 662 N N . ARG A 1 83 ? 5.785 1.197 -19.835 1.00 57.56 83 ARG A N 1
ATOM 663 C CA . ARG A 1 83 ? 6.627 1.004 -21.016 1.00 57.56 83 ARG A CA 1
ATOM 664 C C . ARG A 1 83 ? 7.921 0.320 -20.608 1.00 57.56 83 ARG A C 1
ATOM 666 O O . ARG A 1 83 ? 8.979 0.942 -20.565 1.00 57.56 83 ARG A O 1
ATOM 673 N N . ALA A 1 84 ? 7.837 -0.995 -20.410 1.00 59.03 84 ALA A N 1
ATOM 674 C CA . ALA A 1 84 ? 8.939 -1.878 -20.763 1.00 59.03 84 ALA A CA 1
ATOM 675 C C . ALA A 1 84 ? 9.129 -1.766 -22.284 1.00 59.03 84 ALA A C 1
ATOM 677 O O . ALA A 1 84 ? 8.646 -2.583 -23.064 1.00 59.03 84 ALA A O 1
ATOM 678 N N . GLN A 1 85 ? 9.752 -0.670 -22.718 1.00 52.66 85 GLN A N 1
ATOM 679 C CA . GLN A 1 85 ? 10.298 -0.582 -24.058 1.00 52.66 85 GLN A CA 1
ATOM 680 C C . GLN A 1 85 ? 11.416 -1.606 -24.042 1.00 52.66 85 GLN A C 1
ATOM 682 O O . GLN A 1 85 ? 12.463 -1.372 -23.440 1.00 52.66 85 GLN A O 1
ATOM 687 N N . GLY A 1 86 ? 11.150 -2.780 -24.613 1.00 58.12 86 GLY A N 1
ATOM 688 C CA . GLY A 1 86 ? 12.222 -3.660 -25.021 1.00 58.12 86 GLY A CA 1
ATOM 689 C C . GLY A 1 86 ? 13.158 -2.794 -25.847 1.00 58.12 86 GLY A C 1
ATOM 690 O O . GLY A 1 86 ? 12.775 -2.328 -26.917 1.00 58.12 86 GLY A O 1
ATOM 691 N N . LEU A 1 87 ? 14.333 -2.498 -25.294 1.00 60.66 87 LEU A N 1
ATOM 692 C CA . LEU A 1 87 ? 15.450 -1.953 -26.040 1.00 60.66 87 LEU A CA 1
ATOM 693 C C . LEU A 1 87 ? 15.781 -3.019 -27.082 1.00 60.66 87 LEU A C 1
ATOM 695 O O . LEU A 1 87 ? 16.589 -3.905 -26.827 1.00 60.66 87 LEU A O 1
ATOM 699 N N . SER A 1 88 ? 15.085 -3.000 -28.219 1.00 66.00 88 SER A N 1
ATOM 700 C CA . SER A 1 88 ? 15.519 -3.699 -29.415 1.00 66.00 88 SER A CA 1
ATOM 701 C C . SER A 1 88 ? 16.801 -2.996 -29.835 1.00 66.00 88 SER A C 1
ATOM 703 O O . SER A 1 88 ? 16.749 -1.809 -30.160 1.00 66.00 88 SER A O 1
ATOM 705 N N . PRO A 1 89 ? 17.963 -3.650 -29.755 1.00 64.62 89 PRO A N 1
ATOM 706 C CA . PRO A 1 89 ? 19.194 -2.955 -30.041 1.00 64.62 89 PRO A CA 1
ATOM 707 C C . PRO A 1 89 ? 19.324 -2.702 -31.546 1.00 64.62 89 PRO A C 1
ATOM 709 O O . PRO A 1 89 ? 19.233 -3.629 -32.354 1.00 64.62 89 PRO A O 1
ATOM 712 N N . ASP A 1 90 ? 19.595 -1.452 -31.913 1.00 63.69 90 ASP A N 1
ATOM 713 C CA . ASP A 1 90 ? 19.679 -0.972 -33.302 1.00 63.69 90 ASP A CA 1
ATOM 714 C C . ASP A 1 90 ? 20.854 -1.552 -34.117 1.00 63.69 90 ASP A C 1
ATOM 716 O O . ASP A 1 90 ? 21.057 -1.197 -35.276 1.00 63.69 90 ASP A O 1
ATOM 720 N N . TYR A 1 91 ? 21.620 -2.500 -33.571 1.00 64.44 91 TYR A N 1
ATOM 721 C CA . TYR A 1 91 ? 22.620 -3.252 -34.335 1.00 64.44 91 TYR A CA 1
ATOM 722 C C . TYR A 1 91 ? 22.025 -4.372 -35.207 1.00 64.44 91 TYR A C 1
ATOM 724 O O . TYR A 1 91 ? 22.755 -4.999 -35.971 1.00 64.44 91 TYR A O 1
ATOM 732 N N . PHE A 1 92 ? 20.701 -4.577 -35.183 1.00 55.22 92 PHE A N 1
ATOM 733 C CA . PHE A 1 92 ? 19.981 -5.344 -36.211 1.00 55.22 92 PHE A CA 1
ATOM 734 C C . PHE A 1 92 ? 19.651 -4.530 -37.475 1.00 55.22 92 PHE A C 1
ATOM 736 O O . PHE A 1 92 ? 18.783 -4.928 -38.255 1.00 55.22 92 PHE A O 1
ATOM 743 N N . TYR A 1 93 ? 20.377 -3.442 -37.753 1.00 51.28 93 TYR 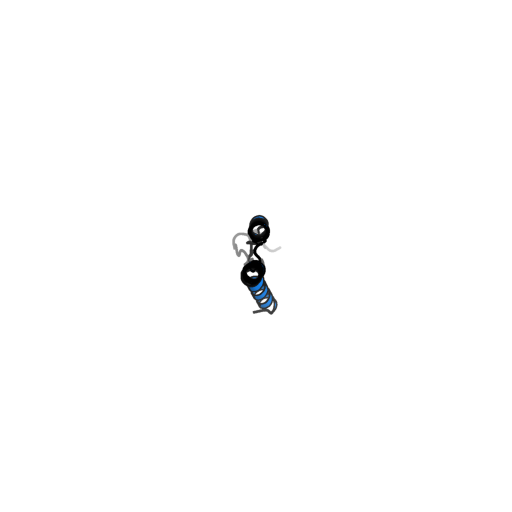A N 1
ATOM 744 C CA . TYR A 1 93 ? 20.444 -2.875 -39.101 1.00 51.28 93 TYR A CA 1
ATOM 745 C C . TYR A 1 93 ? 21.220 -3.835 -40.021 1.00 51.28 93 TYR A C 1
ATOM 747 O O . TYR A 1 93 ? 22.372 -3.618 -40.394 1.00 51.28 93 TYR A O 1
ATOM 755 N N . THR A 1 94 ? 20.592 -4.960 -40.360 1.00 61.38 94 THR A N 1
ATOM 756 C CA . THR A 1 94 ? 21.052 -5.801 -41.462 1.00 61.38 94 THR A CA 1
ATOM 757 C C . THR A 1 94 ? 20.972 -4.962 -42.732 1.00 61.38 94 THR A C 1
ATOM 759 O O . THR A 1 94 ? 19.931 -4.407 -43.080 1.00 61.38 94 THR A O 1
ATOM 762 N N . ALA A 1 95 ? 22.134 -4.783 -43.353 1.00 62.12 95 ALA A N 1
ATOM 763 C CA . ALA A 1 95 ? 22.344 -3.925 -44.502 1.00 62.12 95 ALA A CA 1
ATOM 764 C C . ALA A 1 95 ? 21.276 -4.147 -45.589 1.00 62.12 95 ALA A C 1
ATOM 766 O O . ALA A 1 95 ? 21.037 -5.298 -45.973 1.00 62.12 95 ALA A O 1
ATOM 767 N N . PRO A 1 96 ? 20.690 -3.083 -46.172 1.00 50.22 96 PRO A N 1
ATOM 768 C CA . PRO A 1 96 ? 19.979 -3.239 -47.423 1.00 50.22 96 PRO A CA 1
ATOM 769 C C . PRO A 1 96 ? 21.021 -3.578 -48.491 1.00 50.22 96 PRO A C 1
ATOM 771 O O . PRO A 1 96 ? 21.664 -2.701 -49.062 1.00 50.22 96 PRO A O 1
ATOM 774 N N . SER A 1 97 ? 21.183 -4.866 -48.794 1.00 61.62 97 SER A N 1
ATOM 775 C CA . SER A 1 97 ? 21.816 -5.317 -50.035 1.00 61.62 97 SER A CA 1
ATOM 776 C C . SER A 1 97 ? 20.859 -5.076 -51.209 1.00 61.62 97 SER A C 1
ATOM 778 O O . SER A 1 97 ? 20.473 -5.985 -51.940 1.00 61.62 97 SER A O 1
ATOM 780 N N . ASN A 1 98 ? 20.451 -3.819 -51.400 1.00 48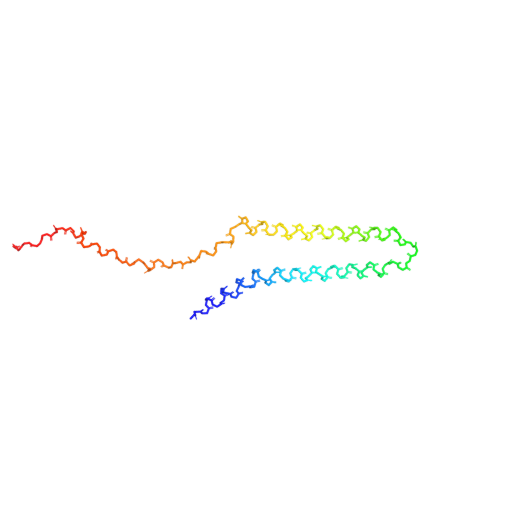.22 98 ASN A N 1
ATOM 781 C CA . ASN A 1 98 ? 19.818 -3.412 -52.639 1.00 48.22 98 ASN A CA 1
ATOM 782 C C . ASN A 1 98 ? 20.920 -3.331 -53.703 1.00 48.22 9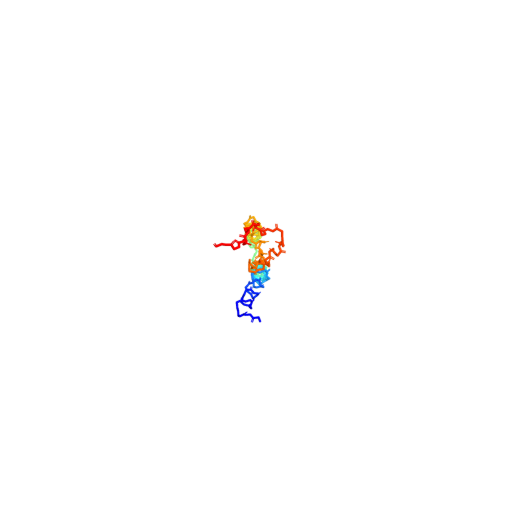8 ASN A C 1
ATOM 784 O O . ASN A 1 98 ? 21.644 -2.341 -53.800 1.00 48.22 98 ASN A O 1
ATOM 788 N N . ARG A 1 99 ? 21.044 -4.402 -54.496 1.00 58.38 99 ARG A N 1
ATOM 789 C CA . ARG A 1 99 ? 21.941 -4.515 -55.662 1.00 58.38 99 ARG A CA 1
ATOM 790 C C . ARG A 1 99 ? 21.702 -3.449 -56.744 1.00 58.38 99 ARG A C 1
ATOM 792 O O . ARG A 1 99 ? 22.406 -3.458 -57.747 1.00 58.38 99 ARG A O 1
ATOM 799 N N . ASN A 1 100 ? 20.759 -2.529 -56.552 1.00 59.38 100 ASN A N 1
ATOM 800 C CA . ASN A 1 100 ? 20.350 -1.562 -57.564 1.00 59.38 100 ASN A CA 1
ATOM 801 C C . ASN A 1 100 ? 20.771 -0.122 -57.213 1.00 59.38 100 ASN A C 1
ATOM 803 O O . ASN A 1 100 ? 20.440 0.800 -57.950 1.00 59.38 100 ASN A O 1
ATOM 807 N N . SER A 1 101 ? 21.503 0.078 -56.110 1.00 60.44 101 SER A N 1
ATOM 808 C CA . SER A 1 101 ? 21.998 1.397 -55.684 1.00 60.44 101 SER A CA 1
ATOM 809 C C . SER A 1 101 ? 23.468 1.646 -56.020 1.00 60.44 101 SER A C 1
ATOM 811 O O . SER A 1 101 ? 24.034 2.615 -55.523 1.00 60.44 101 SER A O 1
ATOM 813 N N . ALA A 1 102 ? 24.115 0.795 -56.822 1.00 59.69 102 ALA A N 1
ATOM 814 C CA . ALA A 1 102 ? 25.426 1.137 -57.358 1.00 59.69 102 ALA A CA 1
ATOM 815 C C . ALA A 1 102 ? 25.234 2.281 -58.369 1.00 59.69 102 ALA A C 1
ATOM 817 O O . ALA A 1 102 ? 24.623 2.045 -59.417 1.00 59.69 102 ALA A O 1
ATOM 818 N N . PRO A 1 103 ? 25.717 3.513 -58.110 1.00 54.03 103 PRO A N 1
ATOM 819 C CA . PRO A 1 103 ? 25.878 4.452 -59.197 1.00 54.03 103 PRO A CA 1
ATOM 820 C C . PRO A 1 103 ? 26.824 3.795 -60.198 1.00 54.03 103 PRO A C 1
ATOM 822 O O . PRO A 1 103 ? 27.909 3.329 -59.852 1.00 54.03 103 PRO A O 1
ATOM 825 N N . SER A 1 104 ? 26.358 3.724 -61.437 1.00 62.06 104 SER A N 1
ATOM 826 C CA . SER A 1 104 ? 27.127 3.384 -62.623 1.00 62.06 104 SER A CA 1
ATOM 827 C C . SER A 1 104 ? 28.279 4.389 -62.793 1.00 62.06 104 SER A C 1
ATOM 829 O O . SER A 1 104 ? 28.229 5.262 -63.655 1.00 62.06 104 SER A O 1
ATOM 831 N N . SER A 1 105 ? 29.321 4.298 -61.966 1.00 60.56 105 SER A N 1
ATOM 832 C CA . SER A 1 105 ? 30.615 4.929 -62.209 1.00 60.56 105 SER A CA 1
ATOM 833 C C . SER A 1 105 ? 31.482 3.922 -62.950 1.00 60.56 105 SER A C 1
ATOM 835 O O . SER A 1 105 ? 32.217 3.127 -62.367 1.00 60.56 105 SER A O 1
ATOM 837 N N . ALA A 1 106 ? 31.271 3.940 -64.261 1.00 55.34 106 ALA A N 1
ATOM 838 C CA . ALA A 1 106 ? 32.195 3.557 -65.306 1.00 55.34 106 ALA A CA 1
ATOM 839 C C . ALA A 1 106 ? 33.659 3.420 -64.833 1.00 55.34 106 ALA A C 1
ATOM 841 O O . ALA A 1 106 ? 34.280 4.398 -64.424 1.00 55.34 106 ALA A O 1
ATOM 842 N N . ILE A 1 107 ? 34.227 2.224 -64.992 1.00 58.34 107 ILE A N 1
ATOM 843 C CA . ILE A 1 107 ? 35.634 2.102 -65.376 1.00 58.34 107 ILE A CA 1
ATOM 844 C C . ILE A 1 107 ? 35.651 1.804 -66.876 1.00 58.34 107 ILE A C 1
ATOM 846 O O . ILE A 1 107 ? 35.223 0.724 -67.284 1.00 58.34 107 ILE A O 1
ATOM 850 N N . PRO A 1 108 ? 36.151 2.737 -67.698 1.00 44.88 108 PRO A N 1
ATOM 851 C CA . PRO A 1 108 ? 36.831 2.400 -68.935 1.00 44.88 108 PRO A CA 1
ATOM 852 C C . PRO A 1 108 ? 38.249 2.977 -68.897 1.00 44.88 108 PRO A C 1
ATOM 854 O O . PRO A 1 108 ? 38.459 4.127 -68.520 1.00 44.88 108 PRO A O 1
ATOM 857 N N . GLY A 1 109 ? 39.228 2.154 -69.262 1.00 62.56 109 GLY A N 1
ATOM 858 C CA . GLY A 1 109 ? 40.623 2.564 -69.281 1.00 62.56 109 GLY A CA 1
ATOM 859 C C . GLY A 1 109 ? 40.892 3.777 -70.173 1.00 62.56 109 GLY A C 1
ATOM 860 O O . GLY A 1 109 ? 40.391 3.863 -71.293 1.00 62.56 109 GLY A O 1
ATOM 861 N N . SER A 1 110 ? 41.748 4.653 -69.656 1.00 46.44 110 SER A N 1
ATOM 862 C CA . SER A 1 110 ? 42.828 5.356 -70.355 1.00 46.44 110 SER A CA 1
ATOM 863 C C . SER A 1 110 ? 43.792 5.881 -69.301 1.00 46.44 110 SER A C 1
ATOM 865 O O . SER A 1 110 ? 43.301 6.639 -68.432 1.00 46.44 110 SER A O 1
#

Secondary structure (DSSP, 8-state):
--HHHHHHHHHHHIIIIIHHHHHHHHHHHHHHHHHHHHHHHTSSTTHHHHHHHHHHHHHHHHHHHHHHHHHHHHHHHHTTTT-------GGG------TT----------

Organism: NCBI:txid1974608

pLDDT: mean 71.61, std 11.67, range [44.88, 89.12]